Protein AF-A0A533VE74-F1 (afdb_monomer_lite)

Radius of gyration: 25.99 Å; chains: 1; bounding box: 53×32×61 Å

Foldseek 3Di:
DPPAAQVFDWLVVVCVVVVHDPVVSVVVLVVCVVVVQWDWDWDQDPNDTTTGTYGDPVNVCVVVVPDPPCVVCPPQCLVVDPCVVVEDCVPPPGPHYPVNDPSNVVVVVVVVVVVVVVVVD

Structure (mmCIF, N/CA/C/O backbone):
data_AF-A0A533VE74-F1
#
_entry.id   AF-A0A533VE74-F1
#
loop_
_atom_site.group_PDB
_atom_site.id
_atom_site.type_symbol
_atom_site.label_atom_id
_atom_site.label_alt_id
_atom_site.label_comp_id
_atom_site.label_asym_id
_atom_site.label_entity_id
_atom_site.label_seq_id
_atom_site.pdbx_PDB_ins_code
_atom_site.Cartn_x
_atom_site.Cartn_y
_atom_site.Cartn_z
_atom_site.occupancy
_atom_site.B_iso_or_equiv
_atom_site.auth_seq_id
_atom_site.auth_comp_id
_atom_site.auth_asym_id
_atom_site.auth_atom_id
_atom_site.pdbx_PDB_model_num
ATOM 1 N N . MET A 1 1 ? -11.955 -17.140 7.850 1.00 40.25 1 MET A N 1
ATOM 2 C CA . MET A 1 1 ? -11.664 -15.786 7.328 1.00 40.25 1 MET A CA 1
ATOM 3 C C . MET A 1 1 ? -12.643 -14.805 7.945 1.00 40.25 1 MET A C 1
ATOM 5 O O . MET A 1 1 ? -13.830 -14.912 7.660 1.00 40.25 1 MET A O 1
ATOM 9 N N . LEU A 1 2 ? -12.172 -13.890 8.795 1.00 45.19 2 LEU A N 1
ATOM 10 C CA . LEU A 1 2 ? -12.979 -12.781 9.310 1.00 45.19 2 LEU A CA 1
ATOM 11 C C . LEU A 1 2 ? -13.315 -11.835 8.149 1.00 45.19 2 LEU A C 1
ATOM 13 O O . LEU A 1 2 ? -12.493 -11.022 7.735 1.00 45.19 2 LEU A O 1
ATOM 17 N N . LYS A 1 3 ? -14.508 -11.994 7.571 1.00 51.16 3 LYS A N 1
ATOM 18 C CA . LYS A 1 3 ? -15.059 -11.073 6.575 1.00 51.16 3 LYS A CA 1
ATOM 19 C C . LYS A 1 3 ? -15.909 -10.043 7.299 1.00 51.16 3 LYS A C 1
ATOM 21 O O . LYS A 1 3 ? -17.102 -10.241 7.467 1.00 51.16 3 LYS A O 1
ATOM 26 N N . SER A 1 4 ? -15.279 -8.954 7.702 1.00 56.81 4 SER A N 1
ATOM 27 C CA . SER A 1 4 ? -15.979 -7.797 8.252 1.00 56.81 4 SER A CA 1
ATOM 28 C C . SER A 1 4 ? -15.281 -6.544 7.758 1.00 56.81 4 SER A C 1
ATOM 30 O O . SER A 1 4 ? -14.488 -5.931 8.467 1.00 56.81 4 SER A O 1
ATOM 32 N N . GLY A 1 5 ? -15.527 -6.221 6.489 1.00 60.75 5 GLY A N 1
ATOM 33 C CA . GLY A 1 5 ? -15.147 -4.933 5.920 1.00 60.75 5 GLY A CA 1
ATOM 34 C C . GLY A 1 5 ? -16.017 -3.835 6.528 1.00 60.75 5 GLY A C 1
ATOM 35 O O . GLY A 1 5 ? -15.673 -3.249 7.550 1.00 60.75 5 GLY A O 1
ATOM 36 N N . GLU A 1 6 ? -17.174 -3.591 5.915 1.00 61.59 6 GLU A N 1
ATOM 37 C CA . GLU A 1 6 ? -18.103 -2.533 6.335 1.00 61.59 6 GLU A CA 1
ATOM 38 C C . GLU A 1 6 ? -18.870 -2.879 7.622 1.00 61.59 6 GLU A C 1
ATOM 40 O O . GLU A 1 6 ? -19.180 -1.989 8.411 1.00 61.59 6 GLU A O 1
ATOM 45 N N . ASP A 1 7 ? -19.103 -4.168 7.888 1.00 72.69 7 ASP A N 1
ATOM 46 C CA . ASP A 1 7 ? -19.868 -4.616 9.057 1.00 72.69 7 ASP A CA 1
ATOM 47 C C . ASP A 1 7 ? -19.115 -4.476 10.381 1.00 72.69 7 ASP A C 1
ATOM 49 O O . ASP A 1 7 ? -19.747 -4.548 11.431 1.00 72.69 7 ASP A O 1
ATOM 53 N N . GLY A 1 8 ? -17.795 -4.256 10.354 1.00 81.69 8 GLY A N 1
ATOM 54 C CA . GLY A 1 8 ? -16.936 -4.122 11.532 1.00 81.69 8 GLY A CA 1
ATOM 55 C C . GLY A 1 8 ? -16.776 -5.396 12.375 1.00 81.69 8 GLY A C 1
ATOM 56 O O . GLY A 1 8 ? -17.479 -6.391 12.202 1.00 81.69 8 GLY A O 1
ATOM 57 N N . VAL A 1 9 ? -15.825 -5.370 13.311 1.00 89.12 9 VAL A N 1
ATOM 58 C CA . VAL A 1 9 ? -15.497 -6.497 14.206 1.00 89.12 9 VAL A CA 1
ATOM 59 C C . VAL A 1 9 ? -15.413 -6.019 15.648 1.00 89.12 9 VAL A C 1
ATOM 61 O O . VAL A 1 9 ? -14.944 -4.914 15.919 1.00 89.12 9 VAL A O 1
ATOM 64 N N . PHE A 1 10 ? -15.833 -6.844 16.605 1.00 90.19 10 PHE A N 1
ATOM 65 C CA . PHE A 1 10 ? -15.666 -6.517 18.017 1.00 90.19 10 PHE A CA 1
ATOM 66 C C . PHE A 1 10 ? -14.189 -6.585 18.430 1.00 90.19 10 PHE A C 1
ATOM 68 O O . PHE A 1 10 ? -13.494 -7.568 18.174 1.00 90.19 10 PHE A O 1
ATOM 75 N N . GLN A 1 11 ? -13.712 -5.573 19.154 1.00 88.12 11 GLN A N 1
ATOM 76 C CA . GLN A 1 11 ? -12.320 -5.486 19.607 1.00 88.12 11 GLN A CA 1
ATOM 77 C C . GLN A 1 11 ? -11.905 -6.717 20.427 1.00 88.12 11 GLN A C 1
ATOM 79 O O . GLN A 1 11 ? -10.803 -7.228 20.280 1.00 88.12 11 GLN A O 1
ATOM 84 N N . THR A 1 12 ? -12.810 -7.237 21.257 1.00 88.06 12 THR A N 1
ATOM 85 C CA . THR A 1 12 ? -12.592 -8.458 22.045 1.00 88.06 12 THR A CA 1
ATOM 86 C C . THR A 1 12 ? -12.395 -9.713 21.201 1.00 88.06 12 THR A C 1
ATOM 88 O O . THR A 1 12 ? -11.736 -10.640 21.659 1.00 88.06 12 THR A O 1
ATOM 91 N N . GLU A 1 13 ? -12.988 -9.779 20.009 1.00 87.81 13 GLU A N 1
ATOM 92 C CA . GLU A 1 13 ? -12.807 -10.905 19.085 1.00 87.81 13 GLU A CA 1
ATOM 93 C C . GLU A 1 13 ? -11.466 -10.785 18.364 1.00 87.81 13 GLU A C 1
ATOM 95 O O . GLU A 1 13 ? -10.720 -11.755 18.328 1.00 87.81 13 GLU A O 1
ATOM 100 N N . ILE A 1 14 ? -11.102 -9.575 17.921 1.00 87.94 14 ILE A N 1
ATOM 101 C CA . ILE A 1 14 ? -9.774 -9.284 17.358 1.00 87.94 14 ILE A CA 1
ATOM 102 C C . ILE A 1 14 ? -8.670 -9.615 18.363 1.00 87.94 14 ILE A C 1
ATOM 104 O O . ILE A 1 14 ? -7.729 -10.319 18.018 1.00 87.94 14 ILE A O 1
ATOM 108 N N . CYS A 1 15 ? -8.782 -9.169 19.618 1.00 88.69 15 CYS A N 1
ATOM 109 C CA . CYS A 1 15 ? -7.791 -9.501 20.643 1.00 88.69 15 CYS A CA 1
ATOM 110 C C . CYS A 1 15 ? -7.600 -11.015 20.788 1.00 88.69 15 CYS A C 1
ATOM 112 O O . CYS A 1 15 ? -6.474 -11.475 20.917 1.00 88.69 15 CYS A O 1
ATOM 114 N N . LYS A 1 16 ? -8.686 -11.795 20.733 1.00 87.69 16 LYS A N 1
ATOM 115 C CA . LYS A 1 16 ? -8.608 -13.257 20.826 1.00 87.69 16 LYS A CA 1
ATOM 116 C C . LYS A 1 16 ? -7.956 -13.877 19.596 1.00 87.69 16 LYS A C 1
ATOM 118 O O . LYS A 1 16 ? -7.071 -14.705 19.757 1.00 87.69 16 LYS A O 1
ATOM 123 N N . GLU A 1 17 ? -8.371 -13.465 18.402 1.00 88.00 17 GLU A N 1
ATOM 124 C CA . GLU A 1 17 ? -7.846 -14.004 17.143 1.00 88.00 17 GLU A CA 1
ATOM 125 C C . GLU A 1 17 ? -6.340 -13.744 17.005 1.00 88.00 17 GLU A C 1
ATOM 127 O O . GLU A 1 17 ? -5.567 -14.641 16.688 1.00 88.00 17 GLU A O 1
ATOM 132 N N . PHE A 1 18 ? -5.903 -12.521 17.312 1.00 85.94 18 PHE A N 1
ATOM 133 C CA . PHE A 1 18 ? -4.500 -12.119 17.217 1.00 85.94 18 PHE A CA 1
ATOM 134 C C . PHE A 1 18 ? -3.683 -12.450 18.476 1.00 85.94 18 PHE A C 1
ATOM 136 O O . PHE A 1 18 ? -2.533 -12.029 18.577 1.00 85.94 18 PHE A O 1
ATOM 143 N N . SER A 1 19 ? -4.254 -13.188 19.438 1.00 89.31 19 SER A N 1
ATOM 144 C CA . SER A 1 19 ? -3.609 -13.524 20.720 1.00 89.31 19 SER A CA 1
ATOM 145 C C . SER A 1 19 ? -3.041 -12.304 21.464 1.00 89.31 19 SER A C 1
ATOM 147 O O . SER A 1 19 ? -2.002 -12.380 22.115 1.00 89.31 19 SER A O 1
ATOM 149 N N . LEU A 1 20 ? -3.724 -11.163 21.360 1.00 89.12 20 LEU A N 1
ATOM 150 C CA . LEU A 1 20 ? -3.361 -9.916 22.023 1.00 89.12 20 LEU A CA 1
ATOM 151 C C . LEU A 1 20 ? -4.033 -9.824 23.387 1.00 89.12 20 LEU A C 1
ATOM 153 O O . LEU A 1 20 ? -5.204 -10.183 23.560 1.00 89.12 20 LEU A O 1
ATOM 157 N N . ASP A 1 21 ? -3.326 -9.228 24.341 1.00 88.50 21 ASP A N 1
ATOM 158 C CA . ASP A 1 21 ? -3.963 -8.806 25.576 1.00 88.50 21 ASP A CA 1
ATOM 159 C C . ASP A 1 21 ? -4.900 -7.599 25.336 1.00 88.50 21 ASP A C 1
ATOM 161 O O . ASP A 1 21 ? -4.890 -6.926 24.296 1.00 88.50 21 ASP A O 1
ATOM 165 N N . SER A 1 22 ? -5.771 -7.325 26.307 1.00 83.94 22 SER A N 1
ATOM 166 C CA . SER A 1 22 ? -6.769 -6.257 26.191 1.00 83.94 22 SER A CA 1
ATOM 167 C C . SER A 1 22 ? -6.155 -4.853 26.159 1.00 83.94 22 SER A C 1
ATOM 169 O O . SER A 1 22 ? -6.756 -3.933 25.592 1.00 83.94 22 SER A O 1
ATOM 171 N N . ARG A 1 23 ? -4.973 -4.670 26.752 1.00 88.56 23 ARG A N 1
ATOM 172 C CA . ARG A 1 23 ? -4.249 -3.400 26.819 1.00 88.56 23 ARG A CA 1
ATOM 173 C C . ARG A 1 23 ? -3.584 -3.115 25.478 1.00 88.56 23 ARG A C 1
ATOM 175 O O . ARG A 1 23 ? -3.801 -2.036 24.930 1.00 88.56 23 ARG A O 1
ATOM 182 N N . ASP A 1 24 ? -2.868 -4.079 24.923 1.00 89.81 24 ASP A N 1
ATOM 183 C CA . ASP A 1 24 ? -2.211 -4.007 23.623 1.00 89.81 24 ASP A CA 1
ATOM 184 C C . ASP A 1 24 ? -3.228 -3.886 22.496 1.00 89.81 24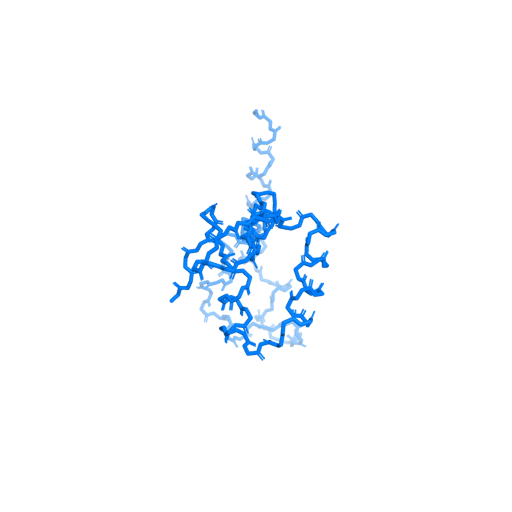 ASP A C 1
ATOM 186 O O . ASP A 1 24 ? -3.104 -2.997 21.651 1.00 89.81 24 ASP A O 1
ATOM 190 N N . GLY A 1 25 ? -4.316 -4.659 22.545 1.00 89.00 25 GLY A N 1
ATOM 191 C CA . GLY A 1 25 ? -5.417 -4.514 21.595 1.00 89.00 25 GLY A CA 1
ATOM 192 C C . GLY A 1 25 ? -6.076 -3.133 21.648 1.00 89.00 25 GLY A C 1
ATOM 193 O O . GLY A 1 25 ? -6.382 -2.549 20.609 1.00 89.00 25 GLY A O 1
ATOM 194 N N . SER A 1 26 ? -6.235 -2.555 22.843 1.00 90.00 26 SER A N 1
ATOM 195 C CA . SER A 1 26 ? -6.764 -1.190 22.993 1.00 90.00 26 SER A CA 1
ATOM 196 C C . SER A 1 26 ? -5.793 -0.125 22.481 1.00 90.00 26 SER A C 1
ATOM 198 O O . SER A 1 26 ? -6.224 0.839 21.843 1.00 90.00 26 SER A O 1
ATOM 200 N N . ARG A 1 27 ? -4.487 -0.290 22.730 1.00 92.44 27 ARG A N 1
ATOM 201 C CA . ARG A 1 27 ? -3.438 0.605 22.218 1.00 92.44 27 ARG A CA 1
ATOM 202 C C . ARG A 1 27 ? -3.394 0.568 20.695 1.00 92.44 27 ARG A C 1
ATOM 204 O O . ARG A 1 27 ? -3.371 1.626 20.069 1.00 92.44 27 ARG A O 1
ATOM 211 N N . LEU A 1 28 ? -3.436 -0.628 20.109 1.00 90.19 28 LEU A N 1
ATOM 212 C CA . LEU A 1 28 ? -3.452 -0.829 18.664 1.00 90.19 28 LEU A CA 1
ATOM 213 C C . LEU A 1 28 ? -4.697 -0.201 18.032 1.00 90.19 28 LEU A C 1
ATOM 215 O O . LEU A 1 28 ? -4.568 0.599 17.110 1.00 90.19 28 LEU A O 1
ATOM 219 N N . ALA A 1 29 ? -5.887 -0.474 18.573 1.00 91.56 29 ALA A N 1
ATOM 220 C CA . ALA A 1 29 ? -7.127 0.122 18.082 1.00 91.56 29 ALA A CA 1
ATOM 221 C C . ALA A 1 29 ? -7.098 1.661 18.162 1.00 91.56 29 ALA A C 1
ATOM 223 O O . ALA A 1 29 ? -7.495 2.341 17.220 1.00 91.56 29 ALA A O 1
ATOM 224 N N . GLY A 1 30 ? -6.569 2.227 19.252 1.00 91.44 30 GLY A N 1
ATOM 225 C CA . GLY A 1 30 ? -6.397 3.676 19.389 1.00 91.44 30 GLY A CA 1
ATOM 226 C C . GLY A 1 30 ? -5.362 4.274 18.425 1.00 91.44 30 GLY A C 1
ATOM 227 O O . GLY A 1 30 ? -5.554 5.387 17.940 1.00 91.44 30 GLY A O 1
ATOM 228 N N . ASN A 1 31 ? -4.273 3.558 18.124 1.00 92.62 31 ASN A N 1
ATOM 229 C CA . ASN A 1 31 ? -3.303 3.964 17.098 1.00 92.62 31 ASN A CA 1
ATOM 230 C C . ASN A 1 31 ? -3.957 4.010 15.709 1.00 92.62 31 ASN A C 1
ATOM 232 O O . ASN A 1 31 ? -3.821 5.008 15.005 1.00 92.62 31 ASN A O 1
ATOM 236 N N . LEU A 1 32 ? -4.692 2.956 15.342 1.00 89.88 32 LEU A N 1
ATOM 237 C CA . LEU A 1 32 ? -5.370 2.846 14.046 1.00 89.88 32 LEU A CA 1
ATOM 238 C C . LEU A 1 32 ? -6.467 3.905 13.874 1.00 89.88 32 LEU A C 1
ATOM 240 O O . LEU A 1 32 ? -6.649 4.442 12.782 1.00 89.88 32 LEU A O 1
ATOM 244 N N . GLU A 1 33 ? -7.179 4.243 14.951 1.00 91.12 33 GLU A N 1
ATOM 245 C CA . GLU A 1 33 ? -8.153 5.337 14.943 1.00 91.12 33 GLU A CA 1
ATOM 246 C C . GLU A 1 33 ? -7.473 6.698 14.736 1.00 91.12 33 GLU A C 1
ATOM 248 O O . GLU A 1 33 ? -7.929 7.489 13.910 1.00 91.12 33 GLU A O 1
ATOM 253 N N . ARG A 1 34 ? -6.342 6.957 15.413 1.00 91.44 34 ARG A N 1
ATOM 254 C CA . ARG A 1 34 ? -5.546 8.185 15.219 1.00 91.44 34 ARG A CA 1
ATOM 255 C C . ARG A 1 34 ? -5.023 8.333 13.794 1.00 91.44 34 ARG A C 1
ATOM 257 O O . ARG A 1 34 ? -5.012 9.438 13.268 1.00 91.44 34 ARG A O 1
ATOM 264 N N . GLN A 1 35 ? -4.636 7.229 13.161 1.00 89.19 35 GLN A N 1
ATOM 265 C CA . GLN A 1 35 ? -4.239 7.200 11.751 1.00 89.19 35 GLN A CA 1
ATOM 266 C C . GLN A 1 35 ? -5.433 7.311 10.787 1.00 89.19 35 GLN A C 1
ATOM 268 O O . GLN A 1 35 ? -5.249 7.271 9.577 1.00 89.19 35 GLN A O 1
ATOM 273 N N . SER A 1 36 ? -6.664 7.458 11.294 1.00 86.94 36 SER A N 1
ATOM 274 C CA . SER A 1 36 ? -7.889 7.493 10.493 1.00 86.94 36 SER A CA 1
ATOM 275 C C . SER A 1 36 ? -8.091 6.261 9.605 1.00 86.94 36 SER A C 1
ATOM 277 O O . SER A 1 36 ? -8.759 6.345 8.578 1.00 86.94 36 SER A O 1
ATOM 279 N N . LEU A 1 37 ? -7.582 5.101 10.024 1.00 86.12 37 LEU A N 1
ATOM 280 C CA . LEU A 1 37 ? -7.772 3.838 9.306 1.00 86.12 37 LEU A CA 1
ATOM 281 C C . LEU A 1 37 ? -9.067 3.132 9.723 1.00 86.12 37 LEU A C 1
ATOM 283 O O . LEU A 1 37 ? -9.707 2.468 8.908 1.00 86.12 37 LEU A O 1
ATOM 287 N N . ILE A 1 38 ? -9.483 3.314 10.980 1.00 90.56 38 ILE A N 1
ATOM 288 C CA . ILE A 1 38 ? -10.713 2.743 11.542 1.00 90.56 38 ILE A CA 1
ATOM 289 C C . ILE A 1 38 ? -11.534 3.798 12.300 1.00 90.56 38 ILE A C 1
ATOM 291 O O . ILE A 1 38 ? -11.019 4.858 12.661 1.00 90.56 38 ILE A O 1
ATOM 295 N N . SER A 1 39 ? -12.802 3.499 12.566 1.00 89.94 39 SER A N 1
ATOM 296 C CA . SER A 1 39 ? -13.633 4.140 13.591 1.00 89.94 39 SER A CA 1
ATOM 297 C C . SER A 1 39 ? -13.980 3.141 14.696 1.00 89.94 39 SER A C 1
ATOM 299 O O . SER A 1 39 ? -14.019 1.927 14.467 1.00 89.94 39 SER A O 1
ATOM 301 N N . ARG A 1 40 ? -14.211 3.649 15.912 1.00 92.12 40 ARG A N 1
ATOM 302 C CA . ARG A 1 40 ? -14.615 2.842 17.068 1.00 92.12 40 ARG A CA 1
ATOM 303 C C . ARG A 1 40 ? -15.992 3.256 17.559 1.00 92.12 40 ARG A C 1
ATOM 305 O O . ARG A 1 40 ? -16.212 4.410 17.907 1.00 92.12 40 ARG A O 1
ATOM 312 N N . GLU A 1 41 ? -16.893 2.290 17.667 1.00 91.31 41 GLU A N 1
ATOM 313 C CA . GLU A 1 41 ? -18.236 2.499 18.208 1.00 91.31 41 GLU A CA 1
ATOM 314 C C . GLU A 1 41 ? -18.411 1.713 19.502 1.00 91.31 41 GLU A C 1
ATOM 316 O O . GLU A 1 41 ? -18.168 0.506 19.553 1.00 91.31 41 GLU A O 1
ATOM 321 N N . LYS A 1 42 ? -18.819 2.390 20.576 1.00 91.62 42 LYS A N 1
ATOM 322 C CA . LYS A 1 42 ? -19.058 1.738 21.864 1.00 91.62 42 LYS A CA 1
ATOM 323 C C . LYS A 1 42 ? -20.383 0.976 21.810 1.00 91.62 42 LYS A C 1
ATOM 325 O O . LYS A 1 42 ? -21.434 1.579 21.623 1.00 91.62 42 LYS A O 1
ATOM 330 N N . ILE A 1 43 ? -20.338 -0.333 22.035 1.00 90.31 43 ILE A N 1
ATOM 331 C CA . ILE A 1 43 ? -21.495 -1.225 21.941 1.00 90.31 43 ILE A CA 1
ATOM 332 C C . ILE A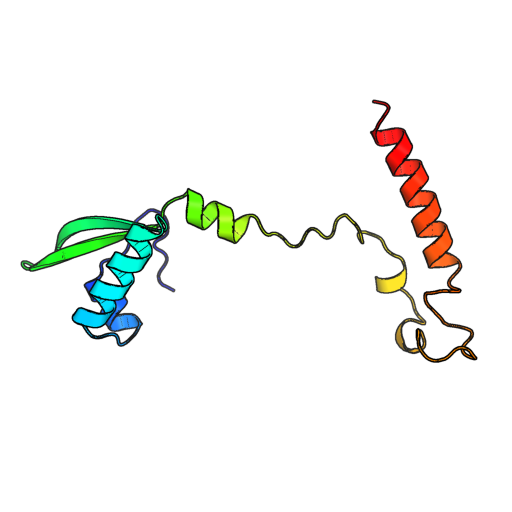 1 43 ? -21.555 -2.187 23.128 1.00 90.31 43 ILE A C 1
ATOM 334 O O . ILE A 1 43 ? -20.534 -2.615 23.671 1.00 90.31 43 ILE A O 1
ATOM 338 N N . LEU A 1 44 ? -22.769 -2.527 23.550 1.00 90.62 44 LEU A N 1
ATOM 339 C CA . LEU A 1 44 ? -22.999 -3.535 24.574 1.00 90.62 44 LEU A CA 1
ATOM 340 C C . LEU A 1 44 ? -23.063 -4.912 23.903 1.00 90.62 44 LEU A C 1
ATOM 342 O O . LEU A 1 44 ? -24.012 -5.213 23.186 1.00 90.62 44 LEU A O 1
ATOM 346 N N . HIS A 1 45 ? -22.059 -5.754 24.134 1.00 81.75 45 HIS A N 1
ATOM 347 C CA . HIS A 1 45 ? -22.007 -7.110 23.592 1.00 81.75 45 HIS A CA 1
ATOM 348 C C . HIS A 1 45 ? -21.945 -8.118 24.741 1.00 81.75 45 HIS A C 1
ATOM 350 O O . HIS A 1 45 ? -21.038 -8.069 25.572 1.00 81.75 45 HIS A O 1
ATOM 356 N N . LYS A 1 46 ? -22.918 -9.037 24.807 1.00 83.31 46 LYS A N 1
ATOM 357 C CA . LYS A 1 46 ? -23.007 -10.076 25.857 1.00 83.31 46 LYS A CA 1
ATOM 358 C C . LYS A 1 46 ? -22.896 -9.506 27.285 1.00 83.31 46 LYS A C 1
ATOM 360 O O . LYS A 1 46 ? -22.173 -10.034 28.12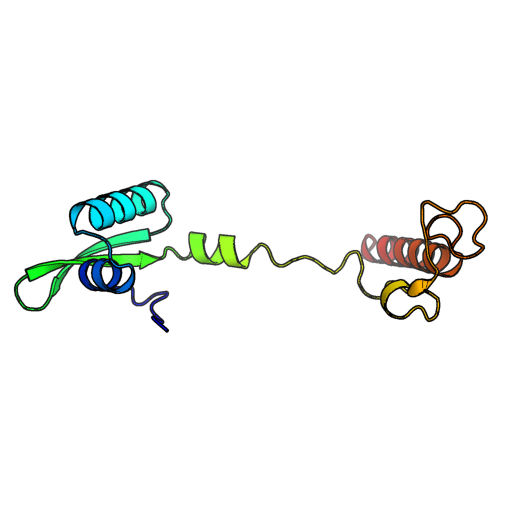5 1.00 83.31 46 LYS A O 1
ATOM 365 N N . GLY A 1 47 ? -23.575 -8.383 27.540 1.00 87.50 47 GLY A N 1
ATOM 366 C CA . GLY A 1 47 ? -23.606 -7.729 28.855 1.00 87.50 47 GLY A CA 1
ATOM 367 C C . GLY A 1 47 ? -22.315 -7.003 29.255 1.00 87.50 47 GLY A C 1
ATOM 368 O O . GLY A 1 47 ? -22.214 -6.527 30.381 1.00 87.50 47 GLY A O 1
ATOM 369 N N . ARG A 1 48 ? -21.328 -6.892 28.356 1.00 85.06 48 ARG A N 1
ATOM 370 C CA . ARG A 1 48 ? -20.093 -6.128 28.575 1.00 85.06 48 ARG A CA 1
ATOM 371 C C . ARG A 1 48 ? -19.945 -5.048 27.511 1.00 85.06 48 ARG A C 1
ATOM 373 O O . ARG A 1 48 ? -20.221 -5.275 26.335 1.00 85.06 48 ARG A O 1
ATOM 380 N N . TRP A 1 49 ? -19.499 -3.866 27.922 1.00 88.75 49 TRP A N 1
ATOM 381 C CA . TRP A 1 49 ? -19.156 -2.807 26.979 1.00 88.75 49 TRP A CA 1
ATOM 382 C C . TRP A 1 49 ? -17.894 -3.193 26.209 1.00 88.75 49 TRP A C 1
ATOM 384 O O . TRP A 1 49 ? -16.874 -3.530 26.806 1.00 88.75 49 TRP A O 1
ATOM 394 N N . THR A 1 50 ? -17.971 -3.134 24.888 1.00 90.19 50 THR A N 1
ATOM 395 C CA . THR A 1 50 ? -16.849 -3.348 23.976 1.00 90.19 50 THR A CA 1
ATOM 396 C C . THR A 1 50 ? -16.888 -2.296 22.875 1.00 90.19 50 THR A C 1
ATOM 398 O O . THR A 1 50 ? -17.860 -1.550 22.748 1.00 90.19 50 THR A O 1
ATOM 401 N N . TYR A 1 51 ? -15.828 -2.224 22.082 1.00 91.12 51 TYR A N 1
ATOM 402 C CA . TYR A 1 51 ? -15.805 -1.396 20.885 1.00 91.12 51 TYR A CA 1
ATOM 403 C C . TYR A 1 51 ? -15.987 -2.265 19.652 1.00 91.12 51 TYR A C 1
ATOM 405 O O . TYR A 1 51 ? -15.377 -3.329 19.531 1.00 91.12 51 TYR A O 1
ATOM 413 N N . LYS A 1 52 ? -16.817 -1.796 18.730 1.00 91.44 52 LYS A N 1
ATOM 414 C CA . LYS A 1 52 ? -16.889 -2.287 17.363 1.00 91.44 52 LYS A CA 1
ATOM 415 C C . LYS A 1 52 ? -15.914 -1.465 16.526 1.00 91.44 52 LYS A C 1
ATOM 417 O O . LYS A 1 52 ? -16.015 -0.241 16.494 1.00 91.44 52 LYS A O 1
ATOM 422 N N . LEU A 1 53 ? -14.939 -2.131 15.923 1.00 91.19 53 LEU A N 1
ATOM 423 C CA . LEU A 1 53 ? -13.938 -1.528 15.052 1.00 91.19 53 LEU A CA 1
ATOM 424 C C . LEU A 1 53 ? -14.444 -1.627 13.613 1.00 91.19 53 LEU A C 1
ATOM 426 O O . LEU A 1 53 ? -14.705 -2.731 13.137 1.00 91.19 53 LEU A O 1
ATOM 430 N N . ILE A 1 54 ? -14.597 -0.495 12.933 1.00 89.81 54 ILE A N 1
ATOM 431 C CA . ILE A 1 54 ? -15.089 -0.422 11.551 1.00 89.81 54 ILE A CA 1
ATOM 432 C C . ILE A 1 54 ? -13.988 0.189 10.691 1.00 89.81 54 ILE A C 1
ATOM 434 O O . ILE A 1 54 ? -13.439 1.234 11.035 1.00 89.81 54 ILE A O 1
ATOM 438 N N . VAL A 1 55 ? -13.632 -0.454 9.580 1.00 86.69 55 VAL A N 1
ATOM 439 C CA . VAL A 1 55 ? -12.573 0.051 8.696 1.00 86.69 55 VAL A CA 1
ATOM 440 C C . VAL A 1 55 ? -13.111 1.213 7.860 1.00 86.69 55 VAL A C 1
ATOM 442 O O . VAL A 1 55 ? -14.187 1.119 7.270 1.00 86.69 55 VAL A O 1
ATOM 445 N N . LYS A 1 56 ? -12.367 2.323 7.775 1.00 84.38 56 LYS A N 1
ATOM 446 C CA . LYS A 1 56 ? -12.774 3.457 6.936 1.00 84.38 56 LYS A CA 1
ATOM 447 C C . LYS A 1 56 ? -12.592 3.116 5.456 1.00 84.38 56 LYS A C 1
ATOM 449 O O . LYS A 1 56 ? -11.554 2.600 5.043 1.00 84.38 56 LYS A O 1
ATOM 454 N N . LYS A 1 57 ? -13.577 3.487 4.629 1.00 72.88 57 LYS A N 1
ATOM 455 C CA . LYS A 1 57 ? -13.558 3.260 3.170 1.00 72.88 57 LYS A CA 1
ATOM 456 C C . LYS A 1 57 ? -12.318 3.844 2.488 1.00 72.88 57 LYS A C 1
ATOM 458 O O . LYS A 1 57 ? -11.810 3.244 1.549 1.00 72.88 57 LYS A O 1
ATOM 463 N N . SER A 1 58 ? -11.805 4.975 2.977 1.00 67.88 58 SER A N 1
ATOM 464 C CA . SER A 1 58 ? -10.571 5.593 2.476 1.00 67.88 58 SER A CA 1
ATOM 465 C C . SER A 1 58 ? -9.344 4.695 2.650 1.00 67.88 58 SER A C 1
ATOM 467 O O . SER A 1 58 ? -8.555 4.593 1.720 1.00 67.88 58 SER A O 1
ATOM 469 N N . ALA A 1 59 ? -9.221 3.998 3.783 1.00 64.31 59 ALA A N 1
ATOM 470 C CA . ALA A 1 59 ? -8.104 3.096 4.061 1.00 64.31 59 ALA A CA 1
ATOM 471 C C . ALA A 1 59 ? -8.135 1.846 3.167 1.00 64.31 59 ALA A C 1
ATOM 473 O O . ALA A 1 59 ? -7.112 1.440 2.621 1.00 64.31 59 ALA A O 1
ATOM 474 N N . ILE A 1 60 ? -9.325 1.271 2.955 1.00 66.38 60 ILE A N 1
ATOM 475 C CA . ILE A 1 60 ? -9.519 0.149 2.019 1.00 66.38 60 ILE A CA 1
ATOM 476 C C . ILE A 1 60 ? -9.198 0.595 0.595 1.00 66.38 60 ILE A C 1
ATOM 478 O O . ILE A 1 60 ? -8.536 -0.121 -0.154 1.00 66.38 60 ILE A O 1
ATOM 482 N N . ALA A 1 61 ? -9.672 1.782 0.217 1.00 61.31 61 ALA A N 1
ATOM 483 C CA . ALA A 1 61 ? -9.436 2.308 -1.108 1.00 61.31 61 ALA A CA 1
ATOM 484 C C . ALA A 1 61 ? -7.950 2.596 -1.334 1.00 61.31 61 ALA A C 1
ATOM 486 O O . ALA A 1 61 ? -7.477 2.274 -2.403 1.00 61.31 61 ALA A O 1
ATOM 487 N N . GLU A 1 62 ? -7.203 3.130 -0.367 1.00 60.28 62 GLU A N 1
ATOM 488 C CA . GLU A 1 62 ? -5.751 3.332 -0.482 1.00 60.28 62 GLU A CA 1
ATOM 489 C C . GLU A 1 62 ? -4.981 2.009 -0.625 1.00 60.28 62 GLU A C 1
ATOM 491 O O . GLU A 1 62 ? -4.161 1.880 -1.532 1.00 60.28 62 GLU A O 1
ATOM 496 N N . TYR A 1 63 ? -5.302 1.000 0.194 1.00 60.16 63 TYR A N 1
ATOM 497 C CA . TYR A 1 63 ? -4.663 -0.319 0.119 1.00 60.16 63 TYR A CA 1
ATOM 498 C C . TYR A 1 63 ? -4.956 -1.039 -1.208 1.00 60.16 63 TYR A C 1
ATOM 500 O O . TYR A 1 63 ? -4.052 -1.595 -1.826 1.00 60.16 63 TYR A O 1
ATOM 508 N N . ASN A 1 64 ? -6.196 -0.962 -1.701 1.00 61.94 64 ASN A N 1
ATOM 509 C CA . ASN A 1 64 ? -6.581 -1.532 -2.996 1.00 61.94 64 ASN A CA 1
ATOM 510 C C . ASN A 1 64 ? -6.195 -0.642 -4.202 1.00 61.94 64 ASN A C 1
ATOM 512 O O . ASN A 1 64 ? -6.232 -1.117 -5.333 1.00 61.94 64 ASN A O 1
ATOM 516 N N . ARG A 1 65 ? -5.837 0.640 -3.996 1.00 56.00 65 ARG A N 1
ATOM 517 C CA . ARG A 1 65 ? -5.448 1.615 -5.046 1.00 56.00 65 ARG A CA 1
ATOM 518 C C . ARG A 1 65 ? -3.962 1.661 -5.356 1.00 56.00 65 ARG A C 1
ATOM 520 O O . ARG A 1 65 ? -3.553 2.489 -6.167 1.00 56.00 65 ARG A O 1
ATOM 527 N N . LYS A 1 66 ? -3.160 0.751 -4.820 1.00 58.53 66 LYS A N 1
ATOM 528 C CA . LYS A 1 66 ? -1.885 0.418 -5.460 1.00 58.53 66 LYS A CA 1
ATOM 529 C C . LYS A 1 66 ? -2.011 -0.902 -6.226 1.00 58.53 66 LYS A C 1
ATOM 531 O O . LYS A 1 66 ? -1.302 -1.850 -5.894 1.00 58.53 66 LYS A O 1
ATOM 536 N N . PRO A 1 67 ? -2.901 -1.006 -7.242 1.00 62.66 67 PRO A N 1
ATOM 537 C CA . PRO A 1 67 ? -2.724 -2.060 -8.216 1.00 62.66 67 PRO A CA 1
ATOM 538 C C . PRO A 1 67 ? -1.351 -1.833 -8.843 1.00 62.66 67 PRO A C 1
ATOM 540 O O . PRO A 1 67 ? -0.959 -0.696 -9.127 1.00 62.66 67 PRO A O 1
ATOM 543 N N . ILE A 1 68 ? -0.595 -2.913 -9.001 1.00 69.31 68 ILE A N 1
ATOM 544 C CA . ILE A 1 68 ? 0.605 -2.874 -9.821 1.00 69.31 68 ILE A CA 1
ATOM 545 C C . ILE A 1 68 ? 0.110 -2.521 -11.221 1.00 69.31 68 ILE A C 1
ATOM 547 O O . ILE A 1 68 ? -0.610 -3.299 -11.841 1.00 69.31 68 ILE A O 1
ATOM 551 N N . GLN A 1 69 ? 0.425 -1.305 -11.649 1.00 74.75 69 GLN A N 1
ATOM 552 C CA . GLN A 1 69 ? 0.128 -0.818 -12.983 1.00 74.75 69 GLN A CA 1
ATOM 553 C C . GLN A 1 69 ? 1.097 -1.502 -13.948 1.00 74.75 69 GLN A C 1
ATOM 555 O O . GLN A 1 69 ? 2.305 -1.267 -13.897 1.00 74.75 69 GLN A O 1
ATOM 560 N N . ILE A 1 70 ? 0.579 -2.433 -14.751 1.00 80.75 70 ILE A N 1
ATOM 561 C CA . ILE A 1 70 ? 1.348 -3.238 -15.718 1.00 80.75 70 ILE A CA 1
ATOM 562 C C . ILE A 1 70 ? 1.207 -2.649 -17.132 1.00 80.75 70 ILE A C 1
ATOM 564 O O . ILE A 1 70 ? 1.887 -3.081 -18.055 1.00 80.75 70 ILE A O 1
ATOM 568 N N . GLU A 1 71 ? 0.404 -1.597 -17.305 1.00 81.88 71 GLU A N 1
ATOM 569 C CA . GLU A 1 71 ? 0.108 -0.960 -18.594 1.00 81.88 71 GLU A CA 1
ATOM 570 C C . GLU A 1 71 ? 1.388 -0.518 -19.324 1.00 81.88 71 GLU A C 1
ATOM 572 O O . GLU A 1 71 ? 1.460 -0.569 -20.547 1.00 81.88 71 GLU A O 1
ATOM 577 N N . SER A 1 72 ? 2.430 -0.132 -18.579 1.00 78.81 72 SER A N 1
ATOM 578 C CA . SER A 1 72 ? 3.721 0.286 -19.143 1.00 78.81 72 SER A CA 1
ATOM 579 C C . SER A 1 72 ? 4.548 -0.854 -19.749 1.00 78.81 72 SER A C 1
ATOM 581 O O . SER A 1 72 ? 5.490 -0.578 -20.488 1.00 78.81 72 SER A O 1
ATOM 583 N N . VAL A 1 73 ? 4.265 -2.111 -19.408 1.00 85.38 73 VAL A N 1
ATOM 584 C CA . VAL A 1 73 ? 5.003 -3.288 -19.904 1.00 85.38 73 VAL A CA 1
ATOM 585 C C . VAL A 1 73 ? 4.082 -4.291 -20.600 1.00 85.38 73 VAL A C 1
ATOM 587 O O . VAL A 1 73 ? 4.497 -5.394 -20.959 1.0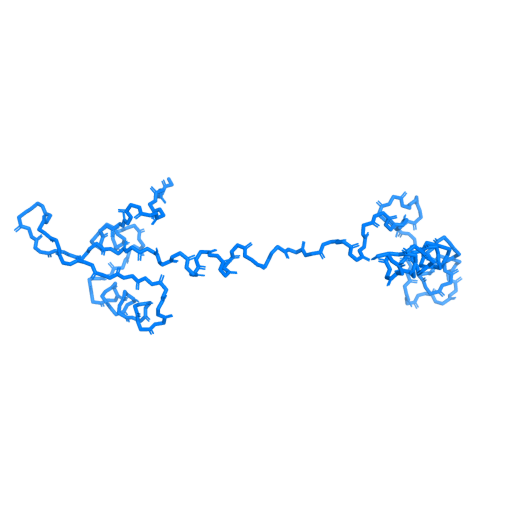0 85.38 73 VAL A O 1
ATOM 590 N N . GLU A 1 74 ? 2.819 -3.917 -20.794 1.00 85.19 74 GLU A N 1
ATOM 591 C CA . GLU A 1 74 ? 1.819 -4.757 -21.428 1.00 85.19 74 GLU A CA 1
ATOM 592 C C . GLU A 1 74 ? 2.199 -5.033 -22.889 1.00 85.19 74 GLU A C 1
ATOM 594 O O . GLU A 1 74 ? 2.493 -4.129 -23.673 1.00 85.19 74 GLU A O 1
ATOM 599 N N . GLY A 1 75 ? 2.219 -6.315 -23.259 1.00 85.12 75 GLY A N 1
ATOM 600 C CA . GLY A 1 75 ? 2.593 -6.746 -24.606 1.00 85.12 75 GLY A CA 1
ATOM 601 C C . GLY A 1 75 ? 4.091 -6.668 -24.914 1.00 85.12 75 GLY A C 1
ATOM 602 O O . GLY A 1 75 ? 4.455 -6.825 -26.078 1.00 85.12 75 GLY A O 1
ATOM 603 N N . ALA A 1 76 ? 4.956 -6.444 -23.916 1.00 89.81 76 ALA A N 1
ATOM 604 C CA . ALA A 1 76 ? 6.399 -6.461 -24.128 1.00 89.81 76 ALA A CA 1
ATOM 605 C C . ALA A 1 76 ? 6.872 -7.845 -24.623 1.00 89.81 76 ALA A C 1
ATOM 607 O O . ALA A 1 76 ? 6.518 -8.869 -24.025 1.00 89.81 76 ALA A O 1
ATOM 608 N N . PRO A 1 77 ? 7.716 -7.904 -25.670 1.00 90.69 77 PRO A N 1
ATOM 609 C CA . PRO A 1 77 ? 8.104 -9.158 -26.319 1.00 90.69 77 PRO A CA 1
ATOM 610 C C . PRO A 1 77 ? 8.965 -10.057 -25.425 1.00 90.69 77 PRO A C 1
ATOM 612 O O . PRO A 1 77 ? 9.062 -11.257 -25.669 1.00 90.69 77 PRO A O 1
ATOM 615 N N . CYS A 1 78 ? 9.575 -9.506 -24.370 1.00 89.69 78 CYS A N 1
ATOM 616 C CA . CYS A 1 78 ? 10.405 -10.269 -23.442 1.00 89.69 78 CYS A CA 1
ATOM 617 C C . CYS A 1 78 ? 9.615 -11.393 -22.755 1.00 89.69 78 CYS A C 1
ATOM 619 O O . CYS A 1 78 ? 10.095 -12.521 -22.701 1.00 89.69 78 CYS A O 1
ATOM 621 N N . PHE A 1 79 ? 8.371 -11.139 -22.331 1.00 88.25 79 PHE A N 1
ATOM 622 C CA . PHE A 1 79 ? 7.569 -12.121 -21.587 1.00 88.25 79 PHE A CA 1
ATOM 623 C C . PHE A 1 79 ? 7.244 -13.398 -22.378 1.00 88.25 79 PHE A C 1
ATOM 625 O O . PHE A 1 79 ? 6.936 -14.423 -21.771 1.00 88.25 79 PHE A O 1
ATOM 632 N N . SER A 1 80 ? 7.337 -13.358 -23.708 1.00 88.56 80 SER A N 1
ATOM 633 C CA . SER A 1 80 ? 7.135 -14.497 -24.613 1.00 88.56 80 SER A CA 1
ATOM 634 C C . SER A 1 80 ? 8.379 -14.836 -25.449 1.00 88.56 80 SER A C 1
ATOM 636 O O . SER A 1 80 ? 8.300 -15.630 -26.387 1.00 88.56 80 SER A O 1
ATOM 638 N N . CYS A 1 81 ? 9.542 -14.267 -25.118 1.00 90.06 81 CYS A N 1
ATOM 639 C CA . CYS A 1 81 ? 10.775 -14.452 -25.875 1.00 90.06 81 CYS A CA 1
ATOM 640 C C . CYS A 1 81 ? 11.380 -15.847 -25.647 1.00 90.06 81 CYS A C 1
ATOM 642 O O . CYS A 1 81 ? 11.729 -16.217 -24.525 1.00 90.06 81 CYS A O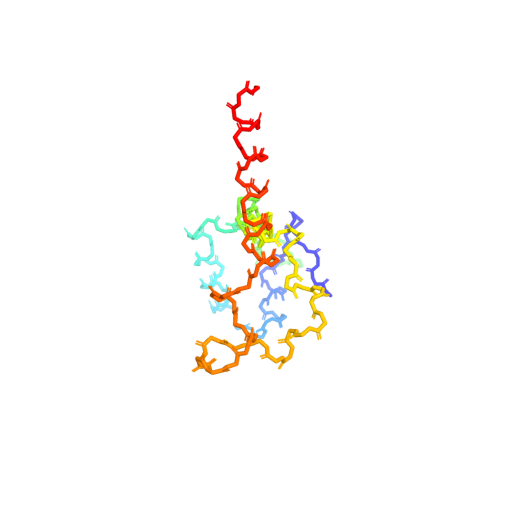 1
ATOM 644 N N . ALA A 1 82 ? 11.601 -16.599 -26.731 1.00 89.50 82 ALA A N 1
ATOM 645 C CA . ALA A 1 82 ? 12.221 -17.929 -26.683 1.00 89.50 82 ALA A CA 1
ATOM 646 C C . ALA A 1 82 ? 13.655 -17.917 -26.109 1.00 89.50 82 ALA A C 1
ATOM 648 O O . ALA A 1 82 ? 14.105 -18.895 -25.512 1.00 89.50 82 ALA A O 1
ATOM 649 N N . TYR A 1 83 ? 14.359 -16.790 -26.245 1.00 89.06 83 TYR A N 1
ATOM 650 C CA . TYR A 1 83 ? 15.748 -16.613 -25.812 1.00 89.06 83 TYR A CA 1
ATOM 651 C C . TYR A 1 83 ? 15.875 -15.912 -24.455 1.00 89.06 83 TYR A C 1
ATOM 653 O O . TYR A 1 83 ? 16.973 -15.520 -24.070 1.00 89.06 83 TYR A O 1
ATOM 661 N N . GLN A 1 84 ? 14.779 -15.761 -23.700 1.00 89.06 84 GLN A N 1
ATOM 662 C CA . GLN A 1 84 ? 14.800 -15.055 -22.414 1.00 89.06 84 GLN A CA 1
ATOM 663 C C . GLN A 1 84 ? 15.817 -15.646 -21.424 1.00 89.06 84 GLN A C 1
ATOM 665 O O . GLN A 1 84 ? 16.466 -14.904 -20.697 1.00 89.06 84 GLN A O 1
ATOM 670 N N . HIS A 1 85 ? 16.008 -16.967 -21.438 1.00 87.75 85 HIS A N 1
ATOM 671 C CA . HIS A 1 85 ? 16.972 -17.664 -20.582 1.00 87.75 85 HIS A CA 1
ATOM 672 C C . HIS A 1 85 ? 18.447 -17.368 -20.917 1.00 87.75 85 HIS A C 1
ATOM 674 O O . HIS A 1 85 ? 19.314 -17.616 -20.086 1.00 87.75 85 HIS A O 1
ATOM 680 N N . SER A 1 86 ? 18.736 -16.865 -22.121 1.00 86.62 86 SER A N 1
ATOM 681 C CA . SER A 1 86 ? 20.084 -16.490 -22.575 1.00 86.62 86 SER A CA 1
ATOM 682 C C . SER A 1 86 ? 20.309 -14.976 -22.579 1.00 86.62 86 SER A C 1
ATOM 684 O O . SER A 1 86 ? 21.402 -14.522 -22.909 1.00 86.62 86 SER A O 1
ATOM 686 N N . CYS A 1 87 ? 19.278 -14.190 -22.254 1.00 89.75 87 CYS A N 1
ATOM 687 C CA . CYS A 1 87 ? 19.320 -12.737 -22.303 1.00 89.75 87 CYS A CA 1
ATOM 688 C C . CYS A 1 87 ? 19.994 -12.183 -21.041 1.00 89.75 87 CYS A C 1
ATOM 690 O O . CYS A 1 87 ? 19.489 -12.389 -19.938 1.00 89.75 87 CYS A O 1
ATOM 692 N N . SER A 1 88 ? 21.116 -11.475 -21.193 1.00 85.88 88 SER A N 1
ATOM 693 C CA . SER A 1 88 ? 21.873 -10.916 -20.065 1.00 85.88 88 SER A CA 1
ATOM 694 C C . SER A 1 88 ? 22.300 -9.470 -20.319 1.00 85.88 88 SER A C 1
ATOM 696 O O . SER A 1 88 ? 22.642 -9.081 -21.436 1.00 85.88 88 SER A O 1
ATOM 698 N N . SER A 1 89 ? 22.272 -8.651 -19.267 1.00 82.56 89 SER A N 1
ATOM 699 C CA . SER A 1 89 ? 22.814 -7.287 -19.283 1.00 82.56 89 SER A CA 1
ATOM 700 C C . SER A 1 89 ? 24.304 -7.227 -18.947 1.00 82.56 89 SER A C 1
ATOM 702 O O . SER A 1 89 ? 24.924 -6.198 -19.185 1.00 82.56 89 SER A O 1
ATOM 704 N N . GLU A 1 90 ? 24.864 -8.292 -18.372 1.00 83.00 90 GLU A N 1
ATOM 705 C CA . GLU A 1 90 ? 26.246 -8.320 -17.869 1.00 83.00 90 GLU A CA 1
ATOM 706 C C . GLU A 1 90 ? 27.225 -8.954 -18.867 1.00 83.00 90 GLU A C 1
ATOM 708 O O . GLU A 1 90 ? 28.421 -8.685 -18.820 1.00 83.00 90 GLU A O 1
ATOM 713 N N . ASP A 1 91 ? 26.724 -9.781 -19.788 1.00 79.75 91 ASP A N 1
ATOM 714 C CA . ASP A 1 91 ? 27.538 -10.447 -20.803 1.00 79.75 91 ASP A CA 1
ATOM 715 C C . ASP A 1 91 ? 27.548 -9.638 -22.108 1.00 79.75 91 ASP A C 1
ATOM 717 O O . ASP A 1 91 ? 26.689 -9.799 -22.978 1.00 79.75 91 ASP A O 1
ATOM 721 N N . GLU A 1 92 ? 28.530 -8.744 -22.244 1.00 72.75 92 GLU A N 1
ATOM 722 C CA . GLU A 1 92 ? 28.691 -7.895 -23.432 1.00 72.75 92 GLU A CA 1
ATOM 723 C C . GLU A 1 92 ? 28.933 -8.686 -24.730 1.00 72.75 92 GLU A C 1
ATOM 725 O O . GLU A 1 92 ? 28.643 -8.166 -25.818 1.00 72.75 92 GLU A O 1
ATOM 730 N N . GLY A 1 93 ? 29.452 -9.917 -24.614 1.00 72.94 93 GLY A N 1
ATOM 731 C CA . GLY A 1 93 ? 29.764 -10.814 -25.726 1.00 72.94 93 GLY A CA 1
ATOM 732 C C . GLY A 1 93 ? 28.577 -11.657 -26.194 1.00 72.94 93 GLY A C 1
ATOM 733 O O . GLY A 1 93 ? 28.619 -12.205 -27.298 1.00 72.94 93 GLY A O 1
ATOM 734 N N . SER A 1 94 ? 27.507 -11.738 -25.398 1.00 78.06 94 SER A N 1
ATOM 735 C CA . SER A 1 94 ? 26.285 -12.436 -25.788 1.00 78.06 94 SER A CA 1
ATOM 736 C C . SER A 1 94 ? 25.550 -11.670 -26.897 1.00 78.06 94 SER A C 1
ATOM 738 O O . SER A 1 94 ? 25.342 -10.455 -26.789 1.00 78.06 94 SER A O 1
ATOM 740 N N . PRO A 1 95 ? 25.076 -12.357 -27.955 1.00 77.25 95 PRO A N 1
ATOM 741 C CA . PRO A 1 95 ? 24.179 -11.744 -28.932 1.00 77.25 95 PRO A CA 1
ATOM 742 C C . PRO A 1 95 ? 22.800 -11.428 -28.327 1.00 77.25 95 PRO A C 1
ATOM 744 O O . PRO A 1 95 ? 22.037 -10.660 -28.909 1.00 77.25 95 PRO A O 1
ATOM 747 N N . TYR A 1 96 ? 22.478 -11.995 -27.159 1.00 82.88 96 TYR A N 1
ATOM 748 C CA . TYR A 1 96 ? 21.219 -11.796 -26.452 1.00 82.88 96 TYR A CA 1
ATOM 749 C C . TYR A 1 96 ? 21.430 -10.857 -25.264 1.00 82.88 96 TYR A C 1
ATOM 751 O O . TYR A 1 96 ? 21.771 -11.279 -24.159 1.00 82.88 96 TYR A O 1
ATOM 759 N N . SER A 1 97 ? 21.199 -9.569 -25.502 1.00 87.62 97 SER A N 1
ATOM 760 C CA . SER A 1 97 ? 21.226 -8.534 -24.472 1.00 87.62 97 SER A CA 1
ATOM 761 C C . SER A 1 97 ? 20.008 -7.622 -24.608 1.00 87.62 97 SER A C 1
ATOM 763 O O . SER A 1 97 ? 19.691 -7.225 -25.735 1.00 87.62 97 SER A O 1
ATOM 765 N N . PRO A 1 98 ? 19.348 -7.220 -23.503 1.00 86.94 98 PRO A N 1
ATOM 766 C CA . PRO A 1 98 ? 18.230 -6.280 -23.568 1.00 86.94 98 PRO A CA 1
ATOM 767 C C . PRO A 1 98 ? 18.618 -4.959 -24.243 1.00 86.94 98 PRO A C 1
ATOM 769 O O . PRO A 1 98 ? 17.814 -4.383 -24.967 1.00 86.94 98 PRO A O 1
ATOM 772 N N . ALA A 1 99 ? 19.866 -4.513 -24.057 1.00 86.81 99 ALA A N 1
ATOM 773 C CA . ALA A 1 99 ? 20.376 -3.259 -24.610 1.00 86.81 99 ALA A CA 1
ATOM 774 C C . ALA A 1 99 ? 20.604 -3.295 -26.132 1.00 86.81 99 ALA A C 1
ATOM 776 O O . ALA A 1 99 ? 20.719 -2.243 -26.751 1.00 86.81 99 ALA A O 1
ATOM 777 N N . LYS A 1 100 ? 20.690 -4.489 -26.732 1.00 86.81 100 LYS A N 1
ATOM 778 C CA . LYS A 1 100 ? 20.948 -4.696 -28.169 1.00 86.81 100 LYS A CA 1
ATOM 779 C C . LYS A 1 100 ? 19.781 -5.418 -28.868 1.00 86.81 100 LYS A C 1
ATOM 781 O O . LYS A 1 100 ? 19.939 -5.928 -29.974 1.00 86.81 100 LYS A O 1
ATOM 786 N N . CYS A 1 101 ? 18.628 -5.532 -28.206 1.00 89.81 101 CYS A N 1
ATOM 787 C CA . CYS A 1 101 ? 17.503 -6.336 -28.675 1.00 89.81 101 CYS A CA 1
ATOM 788 C C . CYS A 1 101 ? 16.609 -5.551 -29.645 1.00 89.81 101 CYS A C 1
ATOM 790 O O . CYS A 1 101 ? 15.849 -4.679 -29.225 1.00 89.81 101 CYS A O 1
ATOM 792 N N . VAL A 1 102 ? 16.630 -5.939 -30.922 1.00 90.06 102 VAL A N 1
ATOM 793 C CA . VAL A 1 102 ? 15.822 -5.311 -31.984 1.00 90.06 102 VAL A CA 1
ATOM 794 C C . VAL A 1 102 ? 14.320 -5.435 -31.713 1.00 90.06 102 VAL A C 1
ATOM 796 O O . VAL A 1 102 ? 13.587 -4.471 -31.874 1.00 90.06 102 VAL A O 1
ATOM 799 N N . TRP A 1 103 ? 13.842 -6.587 -31.228 1.00 90.69 103 TRP A N 1
ATOM 800 C CA . TRP A 1 103 ? 12.410 -6.767 -30.940 1.00 90.69 103 TRP A CA 1
ATOM 801 C C . TRP A 1 103 ? 11.918 -5.851 -29.821 1.00 90.69 103 TRP A C 1
ATOM 803 O O . TRP A 1 103 ? 10.787 -5.371 -29.857 1.00 90.69 103 TRP A O 1
ATOM 813 N N . LEU A 1 104 ? 12.765 -5.626 -28.811 1.00 90.50 104 LEU A N 1
ATOM 814 C CA . LEU A 1 104 ? 12.449 -4.711 -27.722 1.00 90.50 104 LEU A CA 1
ATOM 815 C C . LEU A 1 104 ? 12.449 -3.263 -28.223 1.00 90.50 104 LEU A C 1
ATOM 817 O O . LEU A 1 104 ? 11.537 -2.517 -27.885 1.00 90.50 104 LEU A O 1
ATOM 821 N N . GLU A 1 105 ? 13.424 -2.890 -29.053 1.00 91.00 105 GLU A N 1
ATOM 822 C CA . GLU A 1 105 ? 13.495 -1.574 -29.691 1.00 91.00 105 GLU A CA 1
ATOM 823 C C . GLU A 1 105 ? 12.259 -1.290 -30.556 1.00 91.00 105 GLU A C 1
ATOM 825 O O . GLU A 1 105 ? 11.581 -0.289 -30.336 1.00 91.00 105 GLU A O 1
ATOM 830 N N . GLU A 1 106 ? 11.904 -2.194 -31.473 1.00 91.38 106 GLU A N 1
ATOM 831 C CA . GLU A 1 106 ? 10.716 -2.068 -32.327 1.00 91.38 106 GLU A CA 1
ATOM 832 C C . GLU A 1 106 ? 9.434 -1.922 -31.501 1.00 91.38 106 GLU A C 1
ATOM 834 O O . GLU A 1 106 ? 8.583 -1.085 -31.808 1.00 91.38 106 GLU A O 1
ATOM 839 N N . TRP A 1 107 ? 9.298 -2.701 -30.423 1.00 91.31 107 TRP A N 1
ATOM 840 C CA . TRP A 1 107 ? 8.155 -2.597 -29.520 1.00 91.31 107 TRP A CA 1
ATOM 841 C C . TRP A 1 107 ? 8.097 -1.238 -28.809 1.00 91.31 107 TRP A C 1
ATOM 843 O O . TRP A 1 107 ? 7.022 -0.639 -28.739 1.00 91.31 107 TRP A O 1
ATOM 853 N N . ILE A 1 108 ? 9.237 -0.724 -28.329 1.00 89.88 108 ILE A N 1
ATOM 854 C CA . ILE A 1 108 ? 9.327 0.604 -27.706 1.00 89.88 108 ILE A CA 1
ATOM 855 C C . ILE A 1 108 ? 8.922 1.682 -28.719 1.00 89.88 108 ILE A C 1
ATOM 857 O O . ILE A 1 108 ? 8.032 2.483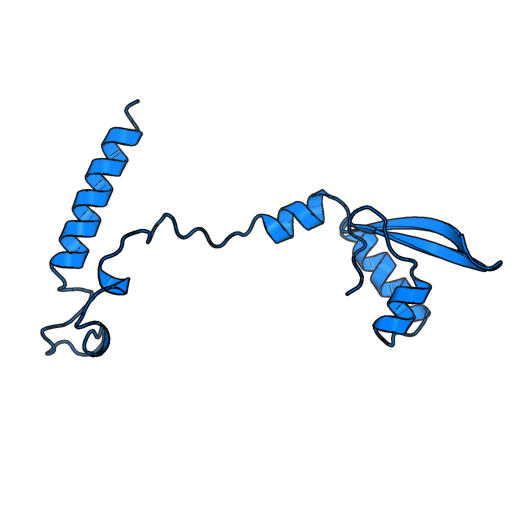 -28.429 1.00 89.88 108 ILE A O 1
ATOM 861 N N . VAL A 1 109 ? 9.519 1.680 -29.915 1.00 90.88 109 VAL A N 1
ATOM 862 C CA . VAL A 1 109 ? 9.245 2.667 -30.975 1.00 90.88 109 VAL A CA 1
ATOM 863 C C . VAL A 1 109 ? 7.768 2.639 -31.385 1.00 90.88 109 VAL A C 1
ATOM 865 O O . VAL A 1 109 ? 7.104 3.676 -31.362 1.00 90.88 109 VAL A O 1
ATOM 868 N N . ALA A 1 110 ? 7.208 1.454 -31.647 1.00 87.62 110 ALA A N 1
ATOM 869 C CA . ALA A 1 110 ? 5.791 1.299 -31.977 1.00 87.62 110 ALA A CA 1
ATOM 870 C C . ALA A 1 110 ? 4.858 1.718 -30.821 1.00 87.62 110 ALA A C 1
ATOM 872 O O . ALA A 1 110 ? 3.730 2.168 -31.048 1.00 87.62 110 ALA A O 1
ATOM 873 N N . GLY A 1 111 ? 5.302 1.568 -29.569 1.00 82.88 111 GLY A N 1
ATOM 874 C CA . GLY A 1 111 ? 4.599 2.054 -28.382 1.00 82.88 111 GLY A CA 1
ATOM 875 C C . GLY A 1 111 ? 4.541 3.583 -28.312 1.00 82.88 111 GLY A C 1
ATOM 876 O O . GLY A 1 111 ? 3.477 4.140 -28.026 1.00 82.88 111 GLY A O 1
ATOM 877 N N . PHE A 1 112 ? 5.643 4.267 -28.635 1.00 79.62 112 PHE A N 1
ATOM 878 C CA . PHE A 1 112 ? 5.699 5.733 -28.683 1.00 79.62 112 PHE A CA 1
ATOM 879 C C . PHE A 1 112 ? 4.767 6.318 -29.751 1.00 79.62 112 PHE A C 1
ATOM 881 O O . PHE A 1 112 ? 4.026 7.258 -29.458 1.00 79.62 112 PHE A O 1
ATOM 888 N N . GLU A 1 113 ? 4.725 5.733 -30.952 1.00 73.69 113 GLU A N 1
ATOM 889 C CA . GLU A 1 113 ? 3.822 6.178 -32.026 1.00 73.69 113 GLU A CA 1
ATOM 890 C C . GLU A 1 113 ? 2.343 6.075 -31.617 1.00 73.69 113 GLU A C 1
ATOM 892 O O . GLU A 1 113 ? 1.553 7.000 -31.824 1.00 73.69 113 GLU A O 1
ATOM 897 N N . LYS A 1 114 ? 1.961 4.981 -30.944 1.00 66.06 114 LYS A N 1
ATOM 898 C CA . LYS A 1 114 ? 0.601 4.793 -30.408 1.00 66.06 114 LYS A CA 1
ATOM 899 C C . LYS A 1 114 ? 0.269 5.771 -29.279 1.00 66.06 114 LYS A C 1
ATOM 901 O O . LYS A 1 114 ? -0.885 6.187 -29.152 1.00 66.06 114 LYS A O 1
ATOM 906 N N . GLY A 1 115 ? 1.255 6.130 -28.456 1.00 61.81 115 GLY A N 1
ATOM 907 C CA . GLY A 1 115 ? 1.116 7.131 -27.398 1.00 61.81 115 GLY A CA 1
ATOM 908 C C . GLY A 1 115 ? 0.877 8.539 -27.945 1.00 61.81 115 GLY A C 1
ATOM 909 O O . GLY A 1 115 ? 0.067 9.277 -27.387 1.00 61.81 115 GLY A O 1
ATOM 910 N N . TYR A 1 116 ? 1.511 8.897 -29.064 1.00 55.66 116 TYR A N 1
ATOM 911 C CA . TYR A 1 116 ? 1.333 10.203 -29.706 1.00 55.66 116 TYR A CA 1
ATOM 912 C C . TYR A 1 116 ? -0.089 10.372 -30.268 1.00 55.66 116 TYR A C 1
ATOM 914 O O . TYR A 1 116 ? -0.761 11.356 -29.975 1.00 55.66 116 TYR A O 1
ATOM 922 N N . ILE A 1 117 ? -0.612 9.348 -30.954 1.00 55.03 117 ILE A N 1
ATOM 923 C CA . ILE A 1 117 ? -1.965 9.353 -31.549 1.00 55.03 117 ILE A CA 1
ATOM 924 C C . ILE A 1 117 ? -3.077 9.422 -30.481 1.00 55.03 117 ILE A C 1
ATOM 926 O O . ILE A 1 117 ? -4.156 9.957 -30.736 1.00 55.03 117 ILE A O 1
ATOM 930 N N . LYS A 1 118 ? -2.837 8.900 -29.270 1.00 53.06 118 LYS A N 1
ATOM 931 C CA . LYS A 1 118 ? -3.786 8.996 -28.144 1.00 53.06 118 LYS A CA 1
ATOM 932 C C . LYS A 1 118 ? -3.866 10.391 -27.514 1.00 53.06 118 LYS A C 1
ATOM 934 O O . LYS A 1 118 ? -4.870 10.667 -26.872 1.00 53.06 118 LYS A O 1
ATOM 939 N N . ASN A 1 119 ? -2.842 11.233 -27.664 1.00 54.59 119 ASN A N 1
ATOM 940 C CA . ASN A 1 119 ? -2.792 12.570 -27.057 1.00 54.59 119 ASN A CA 1
ATOM 941 C C . ASN A 1 119 ? -3.363 13.681 -27.962 1.00 54.59 119 ASN A C 1
ATOM 943 O O . ASN A 1 119 ? -3.464 14.823 -27.525 1.00 54.59 119 ASN A O 1
ATOM 947 N N . GLU A 1 120 ? -3.740 13.358 -29.203 1.00 48.50 120 GLU A N 1
ATOM 948 C CA . GLU A 1 120 ? -4.277 14.306 -30.196 1.00 48.50 120 GLU A CA 1
ATOM 949 C C . GLU A 1 120 ? -5.784 14.100 -30.479 1.00 48.50 120 GLU A C 1
ATOM 951 O O . GLU A 1 120 ? -6.331 14.640 -31.440 1.00 48.50 120 GLU A O 1
ATOM 956 N N . LYS A 1 121 ? -6.476 13.316 -29.642 1.00 42.25 121 LYS A N 1
ATOM 957 C CA . LYS A 1 121 ? -7.938 13.144 -29.664 1.00 42.25 121 LYS A CA 1
ATOM 958 C C . LYS A 1 121 ? -8.581 13.570 -28.356 1.00 42.25 121 LYS A C 1
ATOM 960 O O . LYS A 1 121 ? -8.010 13.250 -27.293 1.00 42.25 121 LYS A O 1
#

Secondary structure (DSSP, 8-state):
----STT-EEHHHHHHHTT--HHHHHHHHHHHHHTTSEEEEEEEETTEEEEEEEE-HHHHHHHHT-----TTTTT-GGGG-TTGGG--SS-TT-S--GGG-HHHHHHHHHHHHHHHHHT--

pLDDT: mean 80.85, std 13.07, range [40.25, 92.62]

Sequence (121 aa):
MLKSGEDGVFQTEICKEFSLDSRDGSRLAGNLERQSLISREKILHKGRWTYKLIVKKSAIAEYNRKPIQIESVEGAPCFSCAYQHSCSSEDEGSPYSPAKCVWLEEWIVAGFEKGYIKNEK